Protein AF-A0A932YH85-F1 (afdb_monomer)

Nearest PDB structures (foldseek):
  1soi-assembly1_A-2  TM=7.198E-01  e=4.846E-08  Deinococcus radiodurans
  1sjy-assembly1_A-2  TM=7.221E-01  e=1.228E-07  Deinococcus radiodurans
  1sz3-assembly1_B  TM=7.212E-01  e=7.879E-07  Deinococcus radiodurans
  5deq-assembly1_A  TM=6.734E-01  e=3.080E-06  Bacteroides thetaiotaomicron VPI-5482
  4zb3-assembly1_A-2  TM=7.022E-01  e=7.728E-05  Arabidopsis thaliana

pLDDT: mean 91.21, std 10.88, range [35.0, 98.62]

Mean predicted aligned error: 4.81 Å

Foldseek 3Di:
DDDPVVVVVVVVVVVCCVVVQNDDDPVRVLVVCAVDAFEKEQEFEWDDDPPFTWTKWFADCDPPQGRFIERQMDTDRPPDDPQRRQQVSCCVRPVFGKGWDAFPDKDWADPPLDPSHTYIYTYTYIDTPDDDDDDPGIDTHQLCGDDPRHRPVRNVVSCVPINDVPDDD

Radius of gyration: 18.05 Å; Cα contacts (8 Å, |Δi|>4): 276; chains: 1; bounding box: 41×34×54 Å

Sequence (169 aa):
MMTKKEAQTLARLLKKIPEQNFFIPDEAFEPLHGAVSMWAPELVILRKRTHGAEILLTPYQGKFARGYWHIPGGYNIWNETIQETCSRVAKRELDFDVKYLEVLDADKWREGEHPYGRPLSVYVLCEPRKTVRETADMKFWDASRLPRKMITIHRRFIARHFHNRRRRK

Solvent-accessible surface area (backbone atoms only — not comparable to full-atom values): 9756 Å² total; per-residue (Å²): 133,81,51,74,69,55,50,53,50,51,57,58,54,58,62,46,26,67,78,52,78,54,56,67,57,77,89,49,40,50,62,48,33,49,76,42,66,51,48,20,52,25,44,44,33,72,47,86,54,98,88,51,51,22,38,43,30,26,57,35,81,53,87,90,52,58,71,22,31,33,54,45,59,46,72,60,58,89,91,51,54,72,49,56,39,47,26,54,39,28,40,73,75,67,73,41,52,43,43,70,74,49,77,76,51,72,50,67,49,50,91,88,73,42,98,50,36,40,40,32,43,32,33,26,37,36,46,66,78,59,89,85,77,73,53,100,65,33,38,72,33,43,46,85,61,63,69,91,56,46,46,64,69,55,52,52,52,40,51,75,72,47,53,63,78,89,72,80,131

Secondar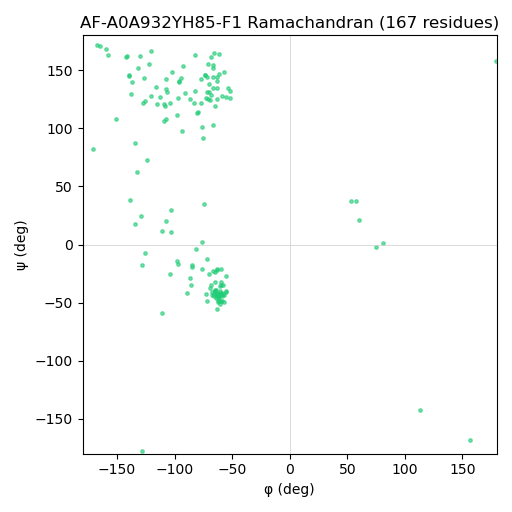y structure (DSSP, 8-state):
---HHHHHHHHHHHTHHHHTTT---HHHHHHHHHHS--EEEEEE-EEEETTEEEEEEEE--SGGGTT-EE--B-PPPTT--HHHHHHHHHHHHHSS-EEEEEEEEEEEPPTTSSTTS--EEEEEEEEESS----BTTBEEEETTS--SSB-HHHHHHHHHHHTTTT---

Structure (mmCIF, N/CA/C/O backbone):
data_AF-A0A932YH85-F1
#
_entry.id   AF-A0A932YH85-F1
#
loop_
_atom_site.group_PDB
_atom_site.id
_atom_site.type_symbol
_atom_site.label_atom_id
_atom_site.label_alt_id
_atom_site.label_comp_id
_atom_site.label_asym_id
_atom_site.label_entity_id
_atom_site.label_seq_id
_atom_site.pdbx_PDB_ins_code
_atom_site.Cartn_x
_atom_site.Cartn_y
_atom_site.Cartn_z
_atom_site.occupancy
_atom_site.B_iso_or_equiv
_atom_site.auth_seq_id
_atom_site.auth_comp_id
_atom_site.auth_asym_id
_atom_site.auth_atom_id
_atom_site.pdbx_PDB_model_num
ATOM 1 N N . MET A 1 1 ? 10.343 -7.661 -30.337 1.00 85.50 1 MET A N 1
ATOM 2 C CA . MET A 1 1 ? 11.541 -7.452 -29.489 1.00 85.50 1 MET A CA 1
ATOM 3 C C . MET A 1 1 ? 12.085 -6.059 -29.755 1.00 85.50 1 MET A C 1
ATOM 5 O O . MET A 1 1 ? 11.976 -5.618 -30.890 1.00 85.50 1 MET A O 1
ATOM 9 N N . MET A 1 2 ? 12.638 -5.385 -28.740 1.00 94.06 2 MET A N 1
ATOM 10 C CA . MET A 1 2 ? 13.275 -4.071 -28.914 1.00 94.06 2 MET A CA 1
ATOM 11 C C . MET A 1 2 ? 14.539 -4.187 -29.774 1.00 94.06 2 MET A C 1
ATOM 13 O O . MET A 1 2 ? 15.290 -5.158 -29.666 1.00 94.06 2 MET A O 1
ATOM 17 N N . THR A 1 3 ? 14.803 -3.179 -30.595 1.00 98.25 3 THR A N 1
ATOM 18 C CA . THR A 1 3 ? 16.073 -3.002 -31.303 1.00 98.25 3 THR A CA 1
ATOM 19 C C . THR A 1 3 ? 17.205 -2.665 -30.326 1.00 98.25 3 THR A C 1
ATOM 21 O O . THR A 1 3 ? 16.983 -2.169 -29.218 1.00 98.25 3 THR A O 1
ATOM 24 N N . LYS A 1 4 ? 18.462 -2.851 -30.757 1.00 97.62 4 LYS A N 1
ATOM 25 C CA . LYS A 1 4 ? 19.646 -2.471 -29.964 1.00 97.62 4 LYS A CA 1
ATOM 26 C C . LYS A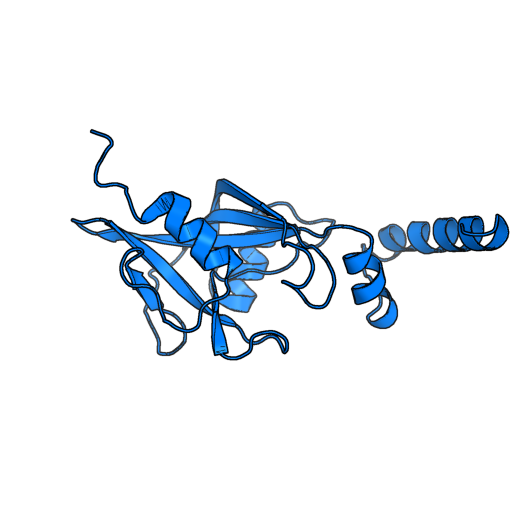 1 4 ? 19.625 -0.990 -29.555 1.00 97.62 4 LYS A C 1
ATOM 28 O O . LYS A 1 4 ? 19.959 -0.669 -28.418 1.00 97.62 4 LYS A O 1
ATOM 33 N N . LYS A 1 5 ? 19.197 -0.097 -30.457 1.00 98.19 5 LYS A N 1
ATOM 34 C CA . LYS A 1 5 ? 19.115 1.352 -30.206 1.00 98.19 5 LYS A CA 1
ATOM 35 C C . LYS A 1 5 ? 18.037 1.698 -29.175 1.00 98.19 5 LYS A C 1
ATOM 37 O O . LYS A 1 5 ? 18.275 2.538 -28.304 1.00 98.19 5 LYS A O 1
ATOM 42 N N . GLU A 1 6 ? 16.878 1.046 -29.238 1.00 97.81 6 GLU A N 1
ATOM 43 C CA . GLU A 1 6 ? 15.813 1.218 -28.242 1.00 97.81 6 GLU A CA 1
ATOM 44 C C . GLU A 1 6 ? 16.257 0.701 -26.871 1.00 97.81 6 GLU A C 1
ATOM 46 O O . GLU A 1 6 ? 16.099 1.407 -25.878 1.00 97.81 6 GLU A O 1
ATOM 51 N N . ALA A 1 7 ? 16.893 -0.474 -26.810 1.00 96.88 7 ALA A N 1
ATOM 52 C CA . ALA A 1 7 ? 17.412 -1.032 -25.561 1.00 96.88 7 ALA A CA 1
ATOM 53 C C . ALA A 1 7 ? 18.481 -0.125 -24.920 1.00 96.88 7 ALA A C 1
ATOM 55 O O . ALA A 1 7 ? 18.442 0.134 -23.718 1.00 96.88 7 ALA A O 1
ATOM 56 N N . GLN A 1 8 ? 19.402 0.423 -25.721 1.00 98.00 8 GLN A N 1
ATOM 57 C CA . GLN A 1 8 ? 20.400 1.393 -25.254 1.00 98.00 8 GLN A CA 1
ATOM 58 C C . GLN A 1 8 ? 19.756 2.694 -24.762 1.00 98.00 8 GLN A C 1
ATOM 60 O O . GLN A 1 8 ? 20.179 3.250 -23.748 1.00 98.00 8 GLN A O 1
ATOM 65 N N . THR A 1 9 ? 18.717 3.166 -25.454 1.00 97.50 9 THR A N 1
ATOM 66 C CA . THR A 1 9 ? 17.945 4.341 -25.030 1.00 97.50 9 THR A CA 1
ATOM 67 C C . THR A 1 9 ? 17.261 4.096 -23.692 1.00 97.50 9 THR A C 1
ATOM 69 O O . THR A 1 9 ? 17.429 4.907 -22.783 1.00 97.50 9 THR A O 1
ATOM 72 N N . LEU A 1 10 ? 16.560 2.970 -23.541 1.00 95.31 10 LEU A N 1
ATOM 73 C CA . LEU A 1 10 ? 15.896 2.596 -22.296 1.00 95.31 10 LEU A CA 1
ATOM 74 C C . LEU A 1 10 ? 16.903 2.494 -21.145 1.00 95.31 10 LEU A C 1
ATOM 76 O O . LEU A 1 10 ? 16.707 3.121 -20.109 1.00 95.31 10 LEU A O 1
ATOM 80 N N . ALA A 1 11 ? 18.023 1.794 -21.346 1.00 95.88 11 ALA A N 1
ATOM 81 C CA . ALA A 1 11 ? 19.069 1.667 -20.334 1.00 95.88 11 ALA A CA 1
ATOM 82 C C . ALA A 1 11 ? 19.637 3.032 -19.905 1.00 95.88 11 ALA A C 1
ATOM 84 O O . ALA A 1 11 ? 19.851 3.270 -18.718 1.00 95.88 11 ALA A O 1
ATOM 85 N N . ARG A 1 12 ? 19.861 3.949 -20.854 1.00 96.88 12 ARG A N 1
ATOM 86 C CA . ARG A 1 12 ? 20.328 5.312 -20.562 1.00 96.88 12 ARG A CA 1
ATOM 87 C C . ARG A 1 12 ? 19.297 6.119 -19.770 1.00 96.88 12 ARG A C 1
ATOM 89 O O . ARG A 1 12 ? 19.691 6.874 -18.890 1.00 96.88 12 ARG A O 1
ATOM 96 N N . LEU A 1 13 ? 18.007 5.994 -20.085 1.00 95.12 13 LEU A N 1
ATOM 97 C CA . LEU A 1 13 ? 16.939 6.723 -19.392 1.00 95.12 13 LEU A CA 1
ATOM 98 C C . LEU A 1 13 ? 16.696 6.178 -17.980 1.00 95.12 13 LEU A C 1
ATOM 100 O O . LEU A 1 13 ? 16.601 6.966 -17.048 1.00 95.12 13 LEU A O 1
ATOM 104 N N . LEU A 1 14 ? 16.689 4.854 -17.798 1.00 92.75 14 LEU A N 1
ATOM 105 C CA . LEU A 1 14 ? 16.534 4.230 -16.479 1.00 92.75 14 LEU A CA 1
ATOM 106 C C . LEU A 1 14 ? 17.651 4.637 -15.505 1.00 92.75 14 LEU A C 1
ATOM 108 O O . LEU A 1 14 ? 17.387 4.833 -14.323 1.00 92.75 14 LEU A O 1
ATOM 112 N N . LYS A 1 15 ? 18.882 4.837 -15.996 1.00 94.25 15 LYS A N 1
ATOM 113 C CA . LYS A 1 15 ? 20.008 5.326 -15.178 1.00 94.25 15 LYS A CA 1
ATOM 114 C C . LYS A 1 15 ? 19.805 6.735 -14.614 1.00 94.25 15 LYS A C 1
ATOM 116 O O . LYS A 1 15 ? 20.419 7.052 -13.605 1.00 94.25 15 LYS A O 1
ATOM 121 N N . LYS A 1 16 ? 18.928 7.548 -15.211 1.00 94.12 16 LYS A N 1
ATOM 122 C CA . LYS A 1 16 ? 18.604 8.885 -14.695 1.00 94.12 16 LYS A CA 1
ATOM 123 C C . LYS A 1 16 ? 17.677 8.854 -13.482 1.00 94.12 16 LYS A C 1
ATOM 125 O O . LYS A 1 16 ? 17.647 9.823 -12.735 1.00 94.12 16 LYS A O 1
ATOM 130 N N . ILE A 1 17 ? 16.927 7.768 -13.271 1.00 91.00 17 ILE A N 1
ATOM 131 C CA . ILE A 1 17 ? 15.953 7.679 -12.172 1.00 91.00 17 ILE A CA 1
ATOM 132 C C . ILE A 1 17 ? 16.654 7.842 -10.807 1.00 91.00 17 ILE A C 1
ATOM 134 O O . ILE A 1 17 ? 16.253 8.730 -10.055 1.00 91.00 17 ILE A O 1
ATOM 138 N N . PRO A 1 18 ? 17.733 7.098 -10.478 1.00 90.31 18 PRO A N 1
ATOM 139 C CA . PRO A 1 18 ? 18.468 7.317 -9.228 1.00 90.31 18 PRO A CA 1
ATOM 140 C C . PRO A 1 18 ? 19.068 8.726 -9.099 1.00 90.31 18 PRO A C 1
ATOM 142 O O . PRO A 1 18 ? 19.061 9.291 -8.009 1.00 90.31 18 PRO A O 1
ATOM 145 N N . GLU A 1 19 ? 19.541 9.319 -10.202 1.00 91.44 19 GLU A N 1
ATOM 146 C CA . GLU A 1 19 ? 20.097 10.685 -10.232 1.00 91.44 19 GLU A CA 1
ATOM 147 C C . GLU A 1 19 ? 19.037 11.753 -9.906 1.00 91.44 19 GLU A C 1
ATOM 149 O O . GLU A 1 19 ? 19.365 12.839 -9.435 1.00 91.44 19 GLU A O 1
ATOM 154 N N . GLN A 1 20 ? 17.759 11.436 -10.128 1.00 89.12 20 GLN A N 1
ATOM 155 C CA . GLN A 1 20 ? 16.608 12.304 -9.874 1.00 89.12 20 GLN A CA 1
ATOM 156 C C . GLN A 1 20 ? 15.853 11.908 -8.600 1.00 89.12 20 GLN A C 1
ATOM 158 O O . GLN A 1 20 ? 14.639 12.084 -8.511 1.00 89.12 20 GLN A O 1
ATOM 163 N N . ASN A 1 21 ? 16.558 11.348 -7.611 1.00 86.69 21 ASN A N 1
ATOM 164 C CA . ASN A 1 21 ? 15.977 10.898 -6.342 1.00 86.69 21 ASN A CA 1
ATOM 165 C C . ASN A 1 21 ? 14.785 9.942 -6.539 1.00 86.69 21 ASN A C 1
ATOM 167 O O . ASN A 1 21 ? 13.783 9.996 -5.829 1.00 86.69 21 ASN A O 1
ATOM 171 N N . PHE A 1 22 ? 14.896 9.085 -7.554 1.00 87.88 22 PHE A N 1
ATOM 172 C CA . PHE A 1 22 ? 13.885 8.118 -7.961 1.00 87.88 22 PHE A CA 1
ATOM 173 C C . PHE A 1 22 ? 12.528 8.700 -8.376 1.00 87.88 22 PHE A C 1
ATOM 175 O O . PHE A 1 22 ? 11.522 7.985 -8.391 1.00 87.88 22 PHE A O 1
ATOM 182 N N . PHE A 1 23 ? 12.496 9.979 -8.750 1.00 87.50 23 PHE A N 1
ATOM 183 C CA . PHE A 1 23 ? 11.340 10.579 -9.395 1.00 87.50 23 PHE A CA 1
ATOM 184 C C . PHE A 1 23 ? 11.076 9.910 -10.752 1.00 87.50 23 PHE A C 1
ATOM 186 O O . PHE A 1 23 ? 11.990 9.693 -11.550 1.00 87.50 23 PHE A O 1
ATOM 193 N N . ILE A 1 24 ? 9.809 9.589 -11.011 1.00 88.12 24 ILE A N 1
ATOM 194 C CA . ILE A 1 24 ? 9.337 9.061 -12.290 1.00 88.12 24 ILE A CA 1
ATOM 195 C C . ILE A 1 24 ? 8.383 10.112 -12.868 1.00 88.12 24 ILE A C 1
ATOM 197 O O . ILE A 1 24 ? 7.392 10.416 -12.205 1.00 88.12 24 ILE A O 1
ATOM 201 N N . PRO A 1 25 ? 8.655 10.662 -14.066 1.00 90.00 25 PRO A N 1
ATOM 202 C CA . PRO A 1 25 ? 7.742 11.590 -14.730 1.00 90.00 25 PRO A CA 1
ATOM 203 C C . PRO A 1 25 ? 6.355 10.979 -14.952 1.00 90.00 25 PRO A C 1
ATOM 205 O O . PRO A 1 25 ? 6.250 9.776 -15.206 1.00 90.00 25 PRO A O 1
ATOM 208 N N . ASP A 1 26 ? 5.313 11.808 -14.923 1.00 88.50 26 ASP A N 1
ATOM 209 C CA . ASP A 1 26 ? 3.917 11.365 -15.026 1.00 88.50 26 ASP A CA 1
ATOM 210 C C . ASP A 1 26 ? 3.663 10.528 -16.292 1.00 88.50 26 ASP A C 1
ATOM 212 O O . ASP A 1 26 ? 3.033 9.472 -16.222 1.00 88.50 26 ASP A O 1
ATOM 216 N N . GLU A 1 27 ? 4.235 10.919 -17.437 1.00 90.94 27 GLU A N 1
ATOM 217 C CA . GLU A 1 27 ? 4.098 10.197 -18.710 1.00 90.94 27 GLU A CA 1
ATOM 218 C C . GLU A 1 27 ? 4.779 8.819 -18.701 1.00 90.94 27 GLU A C 1
ATOM 220 O O . GLU A 1 27 ? 4.435 7.940 -19.492 1.00 90.94 27 GLU A O 1
ATOM 225 N N . ALA A 1 28 ? 5.759 8.624 -17.817 1.00 90.56 28 ALA A N 1
ATOM 226 C CA . ALA A 1 28 ? 6.498 7.375 -17.671 1.00 90.56 28 ALA A CA 1
ATOM 227 C C . ALA A 1 28 ? 5.968 6.496 -16.529 1.00 90.56 28 ALA A C 1
ATOM 229 O O . ALA A 1 28 ? 6.308 5.312 -16.487 1.00 90.56 28 ALA A O 1
ATOM 230 N N . PHE A 1 29 ? 5.139 7.035 -15.628 1.00 86.31 29 PHE A N 1
ATOM 231 C CA . PHE A 1 29 ? 4.678 6.322 -14.437 1.00 86.31 29 PHE A CA 1
ATOM 232 C C . PHE A 1 29 ? 3.853 5.084 -14.787 1.00 86.31 29 PHE A C 1
ATOM 234 O O . PHE A 1 29 ? 4.212 3.982 -14.376 1.00 86.31 29 PHE A O 1
ATOM 241 N N . GLU A 1 30 ? 2.787 5.230 -15.579 1.00 87.25 30 GLU A N 1
ATOM 242 C CA . GLU A 1 30 ? 1.925 4.095 -15.935 1.00 87.25 30 GLU A CA 1
ATOM 243 C C . GLU A 1 30 ? 2.667 3.021 -16.756 1.00 87.25 30 GLU A C 1
ATOM 245 O O . GLU A 1 30 ? 2.576 1.847 -16.387 1.00 87.25 30 GLU A O 1
ATOM 250 N N . PRO A 1 31 ? 3.460 3.355 -17.802 1.00 90.44 31 PRO A N 1
ATOM 251 C CA . PRO A 1 31 ? 4.246 2.354 -18.525 1.00 90.44 31 PRO A CA 1
ATOM 252 C C . PRO A 1 31 ? 5.269 1.631 -17.644 1.00 90.44 31 PRO A C 1
ATOM 254 O O . PRO A 1 31 ? 5.420 0.411 -17.747 1.00 90.44 31 PRO A O 1
ATOM 257 N N . LEU A 1 32 ? 5.967 2.359 -16.764 1.00 89.69 32 LEU A N 1
ATOM 258 C CA . LEU A 1 32 ? 6.951 1.759 -15.865 1.00 89.69 32 LEU A CA 1
ATOM 259 C C . LEU A 1 32 ? 6.274 0.846 -14.841 1.00 89.69 32 LEU A C 1
ATOM 261 O O . LEU A 1 32 ? 6.738 -0.271 -14.631 1.00 89.69 32 LEU A O 1
ATOM 265 N N . HIS A 1 33 ? 5.160 1.284 -14.258 1.00 85.44 33 HIS A N 1
ATOM 266 C CA . HIS A 1 33 ? 4.354 0.499 -13.327 1.00 85.44 33 HIS A CA 1
ATOM 267 C C . HIS A 1 33 ? 3.725 -0.742 -13.997 1.00 85.44 33 HIS A C 1
ATOM 269 O O . HIS A 1 33 ? 3.571 -1.797 -13.376 1.00 85.44 33 HIS A O 1
ATOM 275 N N . GLY A 1 34 ? 3.396 -0.646 -15.288 1.00 86.88 34 GLY A N 1
ATOM 276 C CA . GLY A 1 34 ? 2.942 -1.773 -16.101 1.00 86.88 34 GLY A CA 1
ATOM 277 C C . GLY A 1 34 ? 4.038 -2.811 -16.359 1.00 86.88 34 GLY A C 1
ATOM 278 O O . GLY A 1 34 ? 3.755 -4.009 -16.392 1.00 86.88 34 GLY A O 1
ATOM 279 N N . ALA A 1 35 ? 5.289 -2.367 -16.504 1.00 88.44 35 ALA A N 1
ATOM 280 C CA . ALA A 1 35 ? 6.442 -3.231 -16.760 1.00 88.44 35 ALA A CA 1
ATOM 281 C C . ALA A 1 35 ? 7.067 -3.815 -15.479 1.00 88.44 35 ALA A C 1
ATOM 283 O O . ALA A 1 35 ? 7.544 -4.951 -15.479 1.00 88.44 35 ALA A O 1
ATOM 284 N N . VAL A 1 36 ? 7.073 -3.047 -14.389 1.00 87.50 36 VAL A N 1
ATOM 285 C CA . VAL A 1 36 ? 7.696 -3.394 -13.109 1.00 87.50 36 VAL A CA 1
ATOM 286 C C . VAL A 1 36 ? 6.658 -3.273 -12.003 1.00 87.50 36 VAL A C 1
ATOM 288 O O . VAL A 1 36 ? 6.079 -2.214 -11.784 1.00 87.50 36 VAL A O 1
ATOM 291 N N . SER A 1 37 ? 6.453 -4.359 -11.258 1.00 85.81 37 SER A N 1
ATOM 292 C CA . SER A 1 37 ? 5.548 -4.350 -10.109 1.00 85.81 37 SER A CA 1
ATOM 293 C C . SER A 1 37 ? 6.095 -3.460 -8.997 1.00 85.81 37 SER A C 1
ATOM 295 O O . SER A 1 37 ? 6.977 -3.874 -8.247 1.00 85.81 37 SER A O 1
ATOM 297 N N . MET A 1 38 ? 5.534 -2.260 -8.870 1.00 88.50 38 MET A N 1
ATOM 298 C CA . MET A 1 38 ? 5.721 -1.428 -7.686 1.00 88.50 38 MET A CA 1
ATOM 299 C C . MET A 1 38 ? 4.916 -2.009 -6.524 1.00 88.50 38 MET A C 1
ATOM 301 O O . MET A 1 38 ? 3.843 -2.593 -6.725 1.00 88.50 38 MET A O 1
ATOM 305 N N . TRP A 1 39 ? 5.447 -1.876 -5.310 1.00 92.44 39 TRP A N 1
ATOM 306 C CA . TRP A 1 39 ? 4.778 -2.365 -4.113 1.00 92.44 39 TRP A CA 1
ATOM 307 C C . TRP A 1 39 ? 4.115 -1.217 -3.350 1.00 92.44 39 TRP A C 1
ATOM 309 O O . TRP A 1 39 ? 4.571 -0.074 -3.373 1.00 92.44 39 TRP A O 1
ATOM 319 N N . ALA A 1 40 ? 3.004 -1.520 -2.693 1.00 94.75 40 ALA A N 1
ATOM 320 C CA . ALA A 1 40 ? 2.267 -0.584 -1.859 1.00 94.75 40 ALA A CA 1
ATOM 321 C C . ALA A 1 40 ? 2.053 -1.220 -0.483 1.00 94.75 40 ALA A C 1
ATOM 323 O O . ALA A 1 40 ? 1.459 -2.301 -0.424 1.00 94.75 40 ALA A O 1
ATOM 324 N N . PRO A 1 41 ? 2.515 -0.614 0.629 1.00 97.31 41 PRO A N 1
ATOM 325 C CA . PRO A 1 41 ? 2.034 -1.018 1.937 1.00 97.31 41 PRO A CA 1
ATOM 326 C C . PRO A 1 41 ? 0.537 -0.736 2.053 1.00 97.31 41 PRO A C 1
ATOM 328 O O . PRO A 1 41 ? 0.093 0.400 1.884 1.00 97.31 41 PRO A O 1
ATOM 331 N N . GLU A 1 42 ? -0.215 -1.772 2.395 1.00 98.38 42 GLU A N 1
ATOM 332 C CA . GLU A 1 42 ? -1.609 -1.679 2.813 1.00 98.38 42 GLU A CA 1
ATOM 333 C C . GLU A 1 42 ? -1.630 -1.712 4.350 1.00 98.38 42 GLU A C 1
ATOM 335 O O . GLU A 1 42 ? -1.282 -2.724 4.967 1.00 98.38 42 GLU A O 1
ATOM 340 N N . LEU A 1 43 ? -1.992 -0.592 4.977 1.00 98.62 43 LEU A N 1
ATOM 341 C CA . LEU A 1 43 ? -1.910 -0.348 6.417 1.00 98.62 43 LEU A CA 1
ATOM 342 C C . LEU A 1 43 ? -3.025 -1.079 7.173 1.00 98.62 43 LEU A C 1
ATOM 344 O O . LEU A 1 43 ? -4.120 -0.557 7.398 1.00 98.62 43 LEU A O 1
ATOM 348 N N . VAL A 1 44 ? -2.742 -2.302 7.609 1.00 98.31 44 VAL A N 1
ATOM 349 C CA . VAL A 1 44 ? -3.655 -3.102 8.421 1.00 98.31 44 VAL A CA 1
ATOM 350 C C . VAL A 1 44 ? -3.632 -2.582 9.854 1.00 98.31 44 VAL A C 1
ATOM 352 O O . VAL A 1 44 ? -2.736 -2.888 10.637 1.00 98.31 44 VAL A O 1
ATOM 355 N N . ILE A 1 45 ? -4.650 -1.803 10.212 1.00 97.75 45 ILE A N 1
ATOM 356 C CA . ILE A 1 45 ? -4.861 -1.303 11.574 1.00 97.75 45 ILE A CA 1
ATOM 357 C C . ILE A 1 45 ? -6.061 -2.031 12.166 1.00 97.75 45 ILE A C 1
ATOM 359 O O . ILE A 1 45 ? -7.173 -1.950 11.638 1.00 97.75 45 ILE A O 1
ATOM 363 N N . LEU A 1 46 ? -5.832 -2.750 13.264 1.00 95.31 46 LEU A N 1
ATOM 364 C CA . LEU A 1 46 ? -6.845 -3.587 13.897 1.00 95.31 46 LEU A CA 1
ATOM 365 C C . LEU A 1 46 ? -7.339 -2.978 15.209 1.00 95.31 46 LEU A C 1
ATOM 367 O O . LEU A 1 46 ? -6.555 -2.475 16.012 1.00 95.31 46 LEU A O 1
ATOM 371 N N . ARG A 1 47 ? -8.639 -3.116 15.471 1.00 90.69 47 ARG A N 1
ATOM 372 C CA . ARG A 1 47 ? -9.234 -2.920 16.796 1.00 90.69 47 ARG A CA 1
ATOM 373 C C . ARG A 1 47 ? -9.666 -4.289 17.320 1.00 90.69 47 ARG A C 1
ATOM 375 O O . ARG A 1 47 ? -10.442 -4.999 16.678 1.00 90.69 47 ARG A O 1
ATOM 382 N N . LYS A 1 48 ? -9.117 -4.700 18.470 1.00 75.00 48 LYS A N 1
ATOM 383 C CA . LYS A 1 48 ? -9.491 -5.971 19.111 1.00 75.00 48 LYS A CA 1
ATOM 384 C C . LYS A 1 48 ? -10.913 -5.865 19.662 1.00 75.00 48 LYS A C 1
ATOM 386 O O . LYS A 1 48 ? -11.214 -4.927 20.397 1.00 75.00 48 LYS A O 1
ATOM 391 N N . ARG A 1 49 ? -11.755 -6.859 19.371 1.00 69.94 49 ARG A N 1
ATOM 392 C CA . ARG A 1 49 ? -13.032 -7.081 20.065 1.00 69.94 49 ARG A CA 1
ATOM 393 C C . ARG A 1 49 ? -13.057 -8.454 20.721 1.00 69.94 49 ARG A C 1
ATOM 395 O O . ARG A 1 49 ? -12.262 -9.331 20.394 1.00 69.94 49 ARG A O 1
ATOM 402 N N . THR A 1 50 ? -14.035 -8.660 21.596 1.00 63.50 50 THR A N 1
ATOM 403 C CA . THR A 1 50 ? -14.343 -9.948 22.234 1.00 63.50 50 THR A CA 1
ATOM 404 C C . THR A 1 50 ? -14.592 -11.091 21.241 1.00 63.50 50 THR A C 1
ATOM 406 O O . THR A 1 50 ? -14.339 -12.243 21.585 1.00 63.50 50 THR A O 1
ATOM 409 N N . HIS A 1 51 ? -15.048 -10.811 20.011 1.00 64.75 51 HIS A N 1
ATOM 410 C CA . HIS A 1 51 ? -15.439 -11.847 19.038 1.00 64.75 51 HIS A CA 1
ATOM 411 C C . HIS A 1 51 ? -14.822 -11.719 17.638 1.00 64.75 51 HIS A C 1
ATOM 413 O O . HIS A 1 51 ? -15.361 -12.269 16.681 1.00 64.75 51 HIS A O 1
ATOM 419 N N . GLY A 1 52 ? -13.673 -11.060 17.499 1.00 73.88 52 GLY A N 1
ATOM 420 C CA . GLY A 1 52 ? -12.994 -10.968 16.209 1.00 73.88 52 GLY A CA 1
ATOM 421 C C . GLY A 1 52 ? -12.070 -9.767 16.106 1.00 73.88 52 GLY A C 1
ATOM 422 O O . GLY A 1 52 ? -11.773 -9.096 17.097 1.00 73.88 52 GLY A O 1
ATOM 423 N N . ALA A 1 53 ? -11.619 -9.511 14.882 1.00 86.12 53 ALA A N 1
ATOM 424 C CA . ALA A 1 53 ? -10.868 -8.316 14.540 1.00 86.12 53 ALA A CA 1
ATOM 425 C C . ALA A 1 53 ? -11.764 -7.375 13.733 1.00 86.12 53 ALA A C 1
ATOM 427 O O . ALA A 1 53 ? -12.392 -7.797 12.759 1.00 86.12 53 ALA A O 1
ATOM 428 N N . GLU A 1 54 ? -11.792 -6.106 14.123 1.00 94.06 54 GLU A N 1
ATOM 429 C CA . GLU A 1 54 ? -12.223 -5.046 13.222 1.00 94.06 54 GLU A CA 1
ATOM 430 C C . GLU A 1 54 ? -11.000 -4.449 12.541 1.00 94.06 54 GLU A C 1
ATOM 432 O O . GLU A 1 54 ? -9.948 -4.300 13.166 1.00 94.06 54 GLU A O 1
ATOM 437 N N . ILE A 1 55 ? -11.148 -4.090 11.272 1.00 96.56 55 ILE A N 1
ATOM 438 C CA . ILE A 1 55 ? -10.094 -3.491 10.459 1.00 96.56 55 ILE A CA 1
ATOM 439 C C . ILE A 1 55 ? -10.488 -2.076 10.054 1.00 96.56 55 ILE A C 1
ATOM 441 O O . ILE A 1 55 ? -11.628 -1.836 9.652 1.00 96.56 55 ILE A O 1
ATOM 445 N N . LEU A 1 56 ? -9.550 -1.139 10.170 1.00 97.94 56 LEU A N 1
ATOM 446 C CA . LEU A 1 56 ? -9.739 0.227 9.701 1.00 97.94 56 LEU A CA 1
ATOM 447 C C . LEU A 1 56 ? -9.772 0.251 8.172 1.00 97.94 56 LEU A C 1
ATOM 449 O O . LEU A 1 56 ? -8.821 -0.182 7.525 1.00 97.94 56 LEU A O 1
ATOM 453 N N . LEU A 1 57 ? -10.847 0.791 7.610 1.00 98.31 57 LEU A N 1
ATOM 454 C CA . LEU A 1 57 ? -10.982 1.059 6.183 1.00 98.31 57 LEU A CA 1
ATOM 455 C C . LEU A 1 57 ? -11.262 2.548 5.964 1.00 98.31 57 LEU A C 1
ATOM 457 O O . LEU A 1 57 ? -11.843 3.212 6.830 1.00 98.31 57 LEU A O 1
ATOM 461 N N . THR A 1 58 ? -10.911 3.045 4.782 1.00 97.88 58 THR A N 1
ATOM 462 C CA . THR A 1 58 ? -11.289 4.376 4.281 1.00 97.88 58 THR A CA 1
ATOM 463 C C . THR A 1 58 ? -11.862 4.264 2.861 1.00 97.88 58 THR A C 1
ATOM 465 O O . THR A 1 58 ? -11.710 3.219 2.224 1.00 97.88 58 THR A O 1
ATOM 468 N N . PRO A 1 59 ? -12.593 5.268 2.348 1.00 97.19 59 PRO A N 1
ATOM 469 C CA . PRO A 1 59 ? -12.955 5.342 0.940 1.00 97.19 59 PRO A CA 1
ATOM 470 C C . PRO A 1 59 ? -11.744 5.691 0.069 1.00 97.19 59 PRO A C 1
ATOM 472 O O . PRO A 1 59 ? -11.051 6.684 0.304 1.00 97.19 59 PRO A O 1
ATOM 475 N N . TYR A 1 60 ? -11.544 4.927 -0.999 1.00 95.75 60 TYR A N 1
ATOM 476 C CA . TYR A 1 60 ? -10.518 5.167 -2.002 1.00 95.75 60 TYR A CA 1
ATOM 477 C C . TYR A 1 60 ? -10.835 6.431 -2.807 1.00 95.75 60 TYR A C 1
ATOM 479 O O . TYR A 1 60 ? -11.935 6.579 -3.348 1.00 95.75 60 TYR A O 1
ATOM 487 N N . GLN A 1 61 ? -9.861 7.337 -2.910 1.00 92.56 61 GLN A N 1
ATOM 488 C CA . GLN A 1 61 ? -10.023 8.639 -3.578 1.00 92.56 61 GLN A CA 1
ATOM 489 C C . GLN A 1 61 ? -9.528 8.648 -5.036 1.00 92.56 61 GLN A C 1
ATOM 491 O O . GLN A 1 61 ? -9.895 9.527 -5.829 1.00 92.56 61 GLN A O 1
ATOM 496 N N . GLY A 1 62 ? -8.718 7.654 -5.416 1.00 88.62 62 GLY A N 1
ATOM 497 C CA . GLY A 1 62 ? -8.167 7.530 -6.764 1.00 88.62 62 GLY A CA 1
ATOM 498 C C . GLY A 1 62 ? -9.238 7.245 -7.822 1.00 88.62 62 GLY A C 1
ATOM 499 O O . GLY A 1 62 ? -10.302 6.694 -7.535 1.00 88.62 62 GLY A O 1
ATOM 500 N N . LYS A 1 63 ? -8.952 7.620 -9.075 1.00 88.38 63 LYS A N 1
ATOM 501 C CA . LYS A 1 63 ? -9.921 7.570 -10.187 1.00 88.38 63 LYS A CA 1
ATOM 502 C C . LYS A 1 63 ? -10.454 6.158 -10.472 1.00 88.38 63 LYS A C 1
ATOM 504 O O . LYS A 1 63 ? -11.612 6.025 -10.842 1.00 88.38 63 LYS A O 1
ATOM 509 N N . PHE A 1 64 ? -9.638 5.125 -10.261 1.00 87.56 64 PHE A N 1
ATOM 510 C CA . PHE A 1 64 ? -9.967 3.735 -10.592 1.00 87.56 64 PHE A CA 1
ATOM 511 C C . PHE A 1 64 ? -11.187 3.172 -9.846 1.00 87.56 64 PHE A C 1
ATOM 513 O O . PHE A 1 64 ? -12.026 2.506 -10.442 1.00 87.56 64 PHE A O 1
ATOM 520 N N . ALA A 1 65 ? -11.281 3.425 -8.542 1.00 91.44 65 ALA A N 1
ATOM 521 C CA . ALA A 1 65 ? -12.289 2.810 -7.680 1.00 91.44 65 ALA A CA 1
ATOM 522 C C . ALA A 1 65 ? -12.861 3.827 -6.688 1.00 91.44 65 ALA A C 1
ATOM 524 O O . ALA A 1 65 ? -13.071 3.516 -5.515 1.00 91.44 65 ALA A O 1
ATOM 525 N N . ARG A 1 66 ? -13.064 5.072 -7.138 1.00 93.38 66 ARG A N 1
ATOM 526 C CA . ARG A 1 66 ? -13.504 6.168 -6.268 1.00 93.38 66 ARG A CA 1
ATOM 527 C C . ARG A 1 66 ? -14.760 5.777 -5.482 1.00 93.38 66 ARG A C 1
ATOM 529 O O . ARG A 1 66 ? -15.759 5.350 -6.061 1.00 93.38 66 ARG A O 1
ATOM 536 N N . GLY A 1 67 ? -14.702 5.920 -4.159 1.00 92.94 67 GLY A N 1
ATOM 537 C CA . GLY A 1 67 ? -15.802 5.590 -3.246 1.00 92.94 67 GLY A CA 1
ATOM 538 C C . GLY A 1 67 ? -15.937 4.105 -2.881 1.00 92.94 67 GLY A C 1
ATOM 539 O O . GLY A 1 67 ? -16.848 3.748 -2.133 1.00 92.94 67 GLY A O 1
ATOM 540 N N . TYR A 1 68 ? -15.058 3.225 -3.372 1.00 97.50 68 TYR A N 1
ATOM 541 C CA . TYR A 1 68 ? -14.909 1.879 -2.815 1.00 97.50 68 TYR A CA 1
ATOM 542 C C . TYR A 1 68 ? -14.111 1.960 -1.521 1.00 97.50 68 TYR A C 1
ATOM 544 O O . TYR A 1 68 ? -13.150 2.712 -1.436 1.00 97.50 68 TYR A O 1
ATOM 552 N N . TRP A 1 69 ? -14.468 1.156 -0.527 1.00 98.19 69 TRP A N 1
ATOM 553 C CA . TRP A 1 69 ? -13.657 1.035 0.678 1.00 98.19 69 TRP A CA 1
ATOM 554 C C . TRP A 1 69 ? -12.365 0.264 0.389 1.00 98.19 69 TRP A C 1
ATOM 556 O O . TRP A 1 69 ? -12.357 -0.702 -0.384 1.00 98.19 69 TRP A O 1
ATOM 566 N N . HIS A 1 70 ? -11.275 0.649 1.039 1.00 98.19 70 HIS A N 1
ATOM 567 C CA . HIS A 1 70 ? -9.985 -0.024 0.950 1.00 98.19 70 HIS A CA 1
ATOM 568 C C . HIS A 1 70 ? -9.290 -0.056 2.312 1.00 98.19 70 HIS A C 1
ATOM 570 O O . HIS A 1 70 ? -9.664 0.662 3.237 1.00 98.19 70 HIS A O 1
ATOM 576 N N . ILE A 1 71 ? -8.304 -0.945 2.440 1.00 98.38 71 ILE A N 1
ATOM 577 C CA . ILE A 1 71 ? -7.287 -0.818 3.479 1.00 98.38 71 ILE A CA 1
ATOM 578 C C . ILE A 1 71 ? -6.426 0.376 3.043 1.00 98.38 71 ILE A C 1
ATOM 580 O O . ILE A 1 71 ? -5.985 0.353 1.896 1.00 98.38 71 ILE A O 1
ATOM 584 N N . PRO A 1 72 ? -6.237 1.410 3.881 1.00 98.06 72 PRO A N 1
ATOM 585 C CA . PRO A 1 72 ? -5.451 2.590 3.528 1.00 98.06 72 PRO A CA 1
ATOM 586 C C . PRO A 1 72 ? -4.064 2.190 3.038 1.00 98.06 72 PRO A C 1
ATOM 588 O O . PRO A 1 72 ? -3.415 1.362 3.671 1.00 98.06 72 PRO A O 1
AT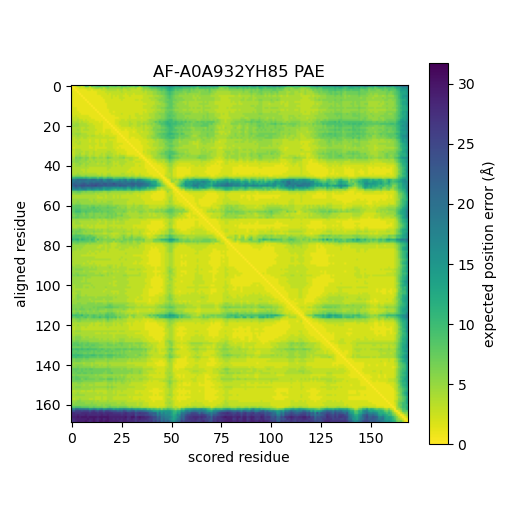OM 591 N N . GLY A 1 73 ? -3.593 2.776 1.943 1.00 96.62 73 GLY A N 1
ATOM 592 C CA . GLY A 1 73 ? -2.367 2.309 1.308 1.00 96.62 73 GLY A CA 1
ATOM 593 C C . GLY A 1 73 ? -1.828 3.275 0.266 1.00 96.62 73 GLY A C 1
ATOM 594 O O . GLY A 1 73 ? -2.449 4.279 -0.088 1.00 96.62 73 GLY A O 1
ATOM 595 N N . GLY A 1 74 ? -0.630 3.003 -0.232 1.00 93.31 74 GLY A N 1
ATOM 596 C CA . GLY A 1 74 ? -0.033 3.797 -1.301 1.00 93.31 74 GLY A CA 1
ATOM 597 C C . GLY A 1 74 ? 1.340 3.294 -1.684 1.00 93.31 74 GLY A C 1
ATOM 598 O O . GLY A 1 74 ? 1.984 2.642 -0.881 1.00 93.31 74 GLY A O 1
ATOM 599 N N . TYR A 1 75 ? 1.796 3.613 -2.892 1.00 91.88 75 TYR A N 1
ATOM 600 C CA . TYR A 1 75 ? 3.091 3.147 -3.381 1.00 91.88 75 TYR A CA 1
ATOM 601 C C . TYR A 1 75 ? 4.261 3.639 -2.527 1.00 91.88 75 TYR A C 1
ATOM 603 O O . TYR A 1 75 ? 4.238 4.750 -1.972 1.00 91.88 75 TYR A O 1
ATOM 611 N N . ASN A 1 76 ? 5.285 2.794 -2.436 1.00 89.50 76 ASN A N 1
ATOM 612 C CA . ASN A 1 76 ? 6.551 3.154 -1.824 1.00 89.50 76 ASN A CA 1
ATOM 613 C C . ASN A 1 76 ? 7.286 4.217 -2.649 1.00 89.50 76 ASN A C 1
ATOM 615 O O . ASN A 1 76 ? 7.153 4.268 -3.873 1.00 89.50 76 ASN A O 1
ATOM 619 N N . ILE A 1 77 ? 8.099 5.032 -1.981 1.00 86.06 77 ILE A N 1
ATOM 620 C CA . ILE A 1 77 ? 9.166 5.779 -2.646 1.00 86.06 77 ILE A CA 1
ATOM 621 C C . ILE A 1 77 ? 10.444 4.951 -2.478 1.00 86.06 77 ILE A C 1
ATOM 623 O O . ILE A 1 77 ? 10.649 4.283 -1.466 1.00 86.06 77 ILE A O 1
ATOM 627 N N . TRP A 1 78 ? 11.271 4.898 -3.516 1.00 79.69 78 TRP A N 1
ATOM 628 C CA . TRP A 1 78 ? 12.362 3.925 -3.639 1.00 79.69 78 TRP A CA 1
ATOM 629 C C . TRP A 1 78 ? 13.459 4.036 -2.571 1.00 79.69 78 TRP A C 1
ATOM 631 O O . TRP A 1 78 ? 14.175 3.065 -2.345 1.00 79.69 78 TRP A O 1
ATOM 641 N N . ASN A 1 79 ? 13.589 5.189 -1.918 1.00 84.50 79 ASN A N 1
ATOM 642 C CA . ASN A 1 79 ? 14.580 5.457 -0.876 1.00 84.50 79 ASN A CA 1
ATOM 643 C C . ASN A 1 79 ? 13.998 5.418 0.551 1.00 84.50 79 ASN A C 1
ATOM 645 O O . ASN A 1 79 ? 14.688 5.815 1.485 1.00 84.50 79 ASN A O 1
ATOM 649 N N . GLU A 1 80 ? 12.760 4.949 0.729 1.00 91.06 80 GLU A N 1
ATOM 650 C CA . GLU A 1 80 ? 12.117 4.841 2.041 1.00 91.06 80 GLU A CA 1
ATOM 651 C C . GLU A 1 80 ? 12.250 3.431 2.629 1.00 91.06 80 GLU A C 1
ATOM 653 O O . GLU A 1 80 ? 12.051 2.416 1.956 1.00 91.06 80 GLU A O 1
ATOM 658 N N . THR A 1 81 ? 12.490 3.355 3.936 1.00 94.19 81 THR A N 1
ATOM 659 C CA . THR A 1 81 ? 12.254 2.140 4.722 1.00 94.19 81 THR A CA 1
ATOM 660 C C . THR A 1 81 ? 10.756 1.811 4.783 1.00 94.19 81 THR A C 1
ATOM 662 O O . THR A 1 81 ? 9.889 2.655 4.528 1.00 94.19 81 THR A O 1
ATOM 665 N N . ILE A 1 82 ? 10.411 0.584 5.194 1.00 94.94 82 ILE A N 1
ATOM 666 C CA . ILE A 1 82 ? 9.004 0.192 5.397 1.00 94.94 82 ILE A CA 1
ATOM 667 C C . ILE A 1 82 ? 8.318 1.127 6.405 1.00 94.94 82 ILE A C 1
ATOM 669 O O . ILE A 1 82 ? 7.201 1.577 6.158 1.00 94.94 82 ILE A O 1
ATOM 673 N N . GLN A 1 83 ? 8.984 1.466 7.515 1.00 97.56 83 GLN A N 1
ATOM 674 C CA . GLN A 1 83 ? 8.434 2.363 8.535 1.00 97.56 83 GLN A CA 1
ATOM 675 C C . GLN A 1 83 ? 8.231 3.791 8.007 1.00 97.56 83 GLN A C 1
ATOM 677 O O . GLN A 1 83 ? 7.191 4.389 8.289 1.00 97.56 83 GLN A O 1
ATOM 682 N N . GLU A 1 84 ? 9.177 4.342 7.246 1.00 97.25 84 GLU A N 1
ATOM 683 C CA . GLU A 1 84 ? 9.022 5.671 6.632 1.00 97.25 84 GLU A CA 1
ATOM 684 C C . GLU A 1 84 ? 7.864 5.682 5.634 1.00 97.25 84 GLU A C 1
ATOM 686 O O . GLU A 1 84 ? 7.001 6.559 5.704 1.00 97.25 84 GLU A O 1
ATOM 691 N N . THR A 1 85 ? 7.768 4.642 4.800 1.00 96.69 85 THR A N 1
ATOM 692 C CA . THR A 1 85 ? 6.660 4.477 3.853 1.00 96.69 85 THR A CA 1
ATOM 693 C C . THR A 1 85 ? 5.318 4.411 4.588 1.00 96.69 85 THR A C 1
ATOM 695 O O . THR A 1 85 ? 4.387 5.141 4.245 1.00 96.69 85 THR A O 1
ATOM 698 N N . CYS A 1 86 ? 5.212 3.587 5.639 1.00 98.19 86 CYS A N 1
ATOM 699 C CA . CYS A 1 86 ? 3.996 3.474 6.449 1.00 98.19 86 CYS A CA 1
ATOM 700 C C . CYS A 1 86 ? 3.623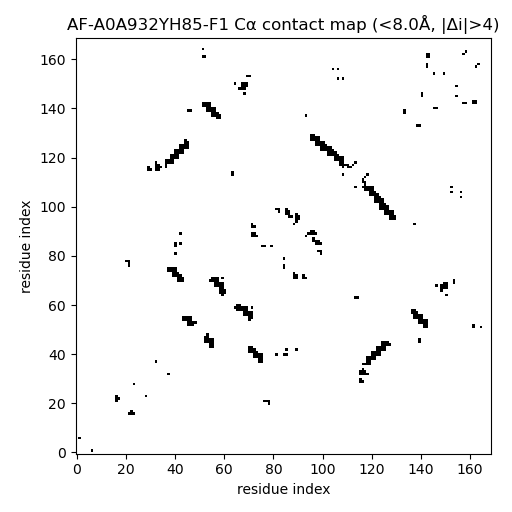 4.810 7.102 1.00 98.19 86 CYS A C 1
ATOM 702 O O . CYS A 1 86 ? 2.458 5.198 7.066 1.00 98.19 86 CYS A O 1
ATOM 704 N N . SER A 1 87 ? 4.603 5.532 7.660 1.00 98.00 87 SER A N 1
ATOM 705 C CA . SER A 1 87 ? 4.397 6.847 8.281 1.00 98.00 87 SER A CA 1
ATOM 706 C C . SER A 1 87 ? 3.869 7.868 7.273 1.00 98.00 87 SER A C 1
ATOM 708 O O . SER A 1 87 ? 2.867 8.536 7.533 1.00 98.00 87 SER A O 1
ATOM 710 N N . ARG A 1 88 ? 4.493 7.967 6.093 1.00 97.56 88 ARG A N 1
ATOM 711 C CA . ARG A 1 88 ? 4.067 8.882 5.025 1.00 97.56 88 ARG A CA 1
ATOM 712 C C . ARG A 1 88 ? 2.667 8.548 4.522 1.00 97.56 88 ARG A C 1
ATOM 714 O O . ARG A 1 88 ? 1.836 9.447 4.393 1.00 97.56 88 ARG A O 1
ATOM 721 N N . VAL A 1 89 ? 2.401 7.273 4.234 1.00 97.38 89 VAL A N 1
ATOM 722 C CA . VAL A 1 89 ? 1.088 6.822 3.755 1.00 97.38 89 VAL A CA 1
ATOM 723 C C . VAL A 1 89 ? 0.018 7.080 4.812 1.00 97.38 89 VAL A C 1
ATOM 725 O O . VAL A 1 89 ? -1.026 7.623 4.469 1.00 97.38 89 VAL A O 1
ATOM 728 N N . ALA A 1 90 ? 0.278 6.788 6.088 1.00 97.81 90 ALA A N 1
ATOM 729 C CA . ALA A 1 90 ? -0.675 7.049 7.163 1.00 97.81 90 ALA A CA 1
ATOM 730 C C . ALA A 1 90 ? -0.960 8.548 7.330 1.00 97.81 90 ALA A C 1
ATOM 732 O O . ALA A 1 90 ? -2.119 8.942 7.413 1.00 97.81 90 ALA A O 1
ATOM 733 N N . LYS A 1 91 ? 0.068 9.406 7.292 1.00 97.38 91 LYS A N 1
ATOM 734 C CA . LYS A 1 91 ? -0.122 10.864 7.364 1.00 97.38 91 LYS A CA 1
ATOM 735 C C . LYS A 1 91 ? -0.975 11.381 6.206 1.00 97.38 91 LYS A C 1
ATOM 737 O O . LYS A 1 91 ? -1.842 12.216 6.428 1.00 97.38 91 LYS A O 1
ATOM 742 N N . ARG A 1 92 ? -0.768 10.855 4.994 1.00 95.81 92 ARG A N 1
ATOM 743 C CA . ARG A 1 92 ? -1.529 11.241 3.796 1.00 95.81 92 ARG A CA 1
ATOM 744 C C . ARG A 1 92 ? -2.969 10.718 3.805 1.00 95.81 92 ARG A C 1
ATOM 746 O O . ARG A 1 92 ? -3.882 11.464 3.481 1.00 95.81 92 ARG A O 1
ATOM 753 N N . GLU A 1 93 ? -3.160 9.433 4.097 1.00 95.44 93 GLU A N 1
ATOM 754 C CA . GLU A 1 93 ? -4.459 8.751 3.969 1.00 95.44 93 GLU A CA 1
ATOM 755 C C . GLU A 1 93 ? -5.342 8.899 5.213 1.00 95.44 93 GLU A C 1
ATOM 757 O O . GLU A 1 93 ? -6.562 8.818 5.103 1.00 95.44 93 GLU A O 1
ATOM 762 N N . LEU A 1 94 ? -4.736 9.042 6.396 1.00 95.94 94 LEU A N 1
ATOM 763 C CA . LEU A 1 94 ? -5.413 8.896 7.689 1.00 95.94 94 LEU A CA 1
ATOM 764 C C . LEU A 1 94 ? -5.246 10.101 8.622 1.00 95.94 94 LEU A C 1
ATOM 766 O O . LEU A 1 94 ? -5.875 10.129 9.681 1.00 95.94 94 LEU A O 1
ATOM 770 N N . ASP A 1 95 ? -4.405 11.077 8.269 1.00 96.25 95 ASP A N 1
ATOM 771 C CA . ASP A 1 95 ? -4.101 12.244 9.109 1.00 96.25 95 ASP A CA 1
ATOM 772 C C . ASP A 1 95 ? -3.538 11.853 10.500 1.00 96.25 95 ASP A C 1
ATOM 774 O O . ASP A 1 95 ? -3.864 12.412 11.556 1.00 96.25 95 ASP A O 1
ATOM 778 N N . PHE A 1 96 ? -2.718 10.798 10.540 1.00 96.94 96 PHE A N 1
ATOM 779 C CA . PHE A 1 96 ? -1.907 10.438 11.705 1.00 96.94 96 PHE A CA 1
ATOM 780 C C . PHE A 1 96 ? -0.726 9.546 11.362 1.00 96.94 96 PHE A C 1
ATOM 782 O O . PHE A 1 96 ? -0.640 8.978 10.282 1.00 96.94 96 PHE A O 1
ATOM 789 N N . ASP A 1 97 ? 0.171 9.399 12.332 1.00 98.31 97 ASP A N 1
ATOM 790 C CA . ASP A 1 97 ? 1.327 8.525 12.225 1.00 98.31 97 ASP A CA 1
ATOM 791 C C . ASP A 1 97 ? 1.064 7.118 12.783 1.00 98.31 97 ASP A C 1
ATOM 793 O O . ASP A 1 97 ? 0.252 6.918 13.695 1.00 98.31 97 ASP A O 1
ATOM 797 N N . VAL A 1 98 ? 1.799 6.140 12.260 1.00 98.56 98 VAL A N 1
ATOM 798 C CA . VAL A 1 98 ? 1.706 4.726 12.636 1.00 98.56 98 VAL A CA 1
ATOM 799 C C . VAL A 1 98 ? 3.088 4.138 12.893 1.00 98.56 98 VAL A C 1
ATOM 801 O O . VAL A 1 98 ? 4.090 4.546 12.308 1.00 98.56 98 VAL A O 1
ATOM 804 N N . LYS A 1 99 ? 3.146 3.129 13.755 1.00 98.50 99 LYS A N 1
ATOM 805 C CA . LYS A 1 99 ? 4.306 2.259 13.924 1.00 98.50 99 LYS A CA 1
ATOM 806 C C . LYS A 1 99 ? 4.096 0.985 13.107 1.00 98.50 99 LYS A C 1
ATOM 808 O O . LYS A 1 99 ? 3.089 0.305 13.283 1.00 98.50 99 LYS A O 1
ATOM 813 N N . TYR A 1 100 ? 5.045 0.659 12.241 1.00 98.25 100 TYR A N 1
ATOM 814 C CA . TYR A 1 100 ? 5.136 -0.642 11.588 1.00 98.25 100 TYR A CA 1
ATOM 815 C C . TYR A 1 100 ? 5.453 -1.728 12.626 1.00 98.25 100 TYR A C 1
ATOM 817 O O . TYR A 1 100 ? 6.331 -1.539 13.473 1.00 98.25 100 TYR A O 1
ATOM 825 N N . LEU A 1 101 ? 4.738 -2.852 12.558 1.00 98.12 101 LEU A N 1
ATOM 826 C CA . LEU A 1 101 ? 4.967 -4.013 13.416 1.00 98.12 101 LEU A CA 1
ATOM 827 C C . LEU A 1 101 ? 5.525 -5.195 12.619 1.00 98.12 101 LEU A C 1
ATOM 829 O O . LEU A 1 101 ? 6.617 -5.668 12.918 1.00 98.12 101 LEU A O 1
ATOM 833 N N . GLU A 1 102 ? 4.795 -5.657 11.604 1.00 98.00 102 GLU A N 1
ATOM 834 C CA . GLU A 1 102 ? 5.174 -6.819 10.793 1.00 98.00 102 GLU A CA 1
ATOM 835 C C . GLU A 1 102 ? 4.490 -6.806 9.418 1.00 98.00 102 GLU A C 1
ATOM 837 O O . GLU A 1 102 ? 3.487 -6.118 9.213 1.00 98.00 102 GLU A O 1
ATOM 842 N N . VAL A 1 103 ? 5.014 -7.593 8.478 1.00 98.25 103 VAL A N 1
ATOM 843 C CA . VAL A 1 103 ? 4.328 -7.931 7.223 1.00 98.25 103 VAL A CA 1
ATOM 844 C C . VAL A 1 103 ? 3.445 -9.152 7.474 1.00 98.25 103 VAL A C 1
ATOM 846 O O . VAL A 1 103 ? 3.933 -10.183 7.926 1.00 98.25 103 VAL A O 1
ATOM 849 N N . LEU A 1 104 ? 2.154 -9.042 7.168 1.00 97.50 104 LEU A N 1
ATOM 850 C CA . LEU A 1 104 ? 1.176 -10.117 7.346 1.00 97.50 104 LEU A CA 1
ATOM 851 C C . LEU A 1 104 ? 1.058 -11.016 6.116 1.00 97.50 104 LEU A C 1
ATOM 853 O O . LEU A 1 104 ? 0.922 -12.227 6.260 1.00 97.50 104 LEU A O 1
ATOM 857 N N . ASP A 1 105 ? 1.051 -10.418 4.925 1.00 97.81 105 ASP A N 1
ATOM 858 C CA . ASP A 1 105 ? 0.962 -11.124 3.645 1.00 97.81 105 ASP A CA 1
ATOM 859 C C . ASP A 1 105 ? 1.352 -10.180 2.496 1.00 97.81 105 ASP A C 1
ATOM 861 O O . ASP A 1 105 ? 1.461 -8.964 2.683 1.00 97.81 105 ASP A O 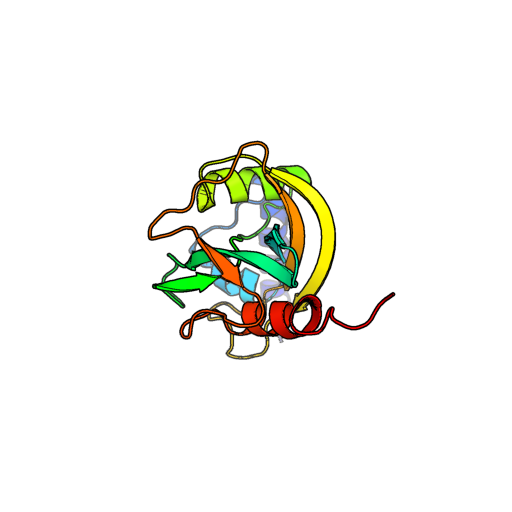1
ATOM 865 N N . ALA A 1 106 ? 1.501 -10.718 1.290 1.00 97.12 106 ALA A N 1
ATOM 866 C CA . ALA A 1 106 ? 1.613 -9.939 0.068 1.00 97.12 106 ALA A CA 1
ATOM 867 C C . ALA A 1 106 ? 0.795 -10.580 -1.061 1.00 97.12 106 ALA A C 1
ATOM 869 O O . ALA A 1 106 ? 0.956 -11.760 -1.364 1.00 97.12 106 ALA A O 1
ATOM 870 N N . ASP A 1 107 ? -0.047 -9.791 -1.730 1.00 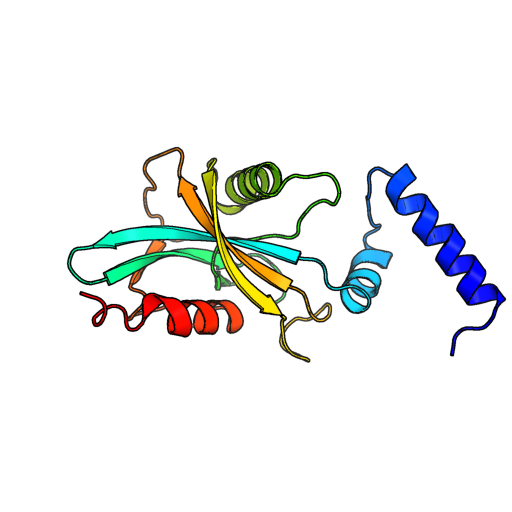95.75 107 ASP A N 1
ATOM 871 C CA . ASP A 1 107 ? -0.821 -10.246 -2.884 1.00 95.75 107 ASP A CA 1
ATOM 872 C C . ASP A 1 107 ? -0.481 -9.412 -4.121 1.00 95.75 107 ASP A C 1
ATOM 874 O O . ASP A 1 107 ? -0.574 -8.181 -4.140 1.00 95.75 107 ASP A O 1
ATOM 878 N N . LYS A 1 108 ? -0.138 -10.108 -5.205 1.00 94.12 108 LYS A N 1
ATOM 879 C CA . LYS A 1 108 ? 0.011 -9.490 -6.520 1.00 94.12 108 LYS A CA 1
ATOM 880 C C . LYS A 1 108 ? -1.356 -9.348 -7.180 1.00 94.12 108 LYS A C 1
ATOM 882 O O . LYS A 1 108 ? -2.120 -10.314 -7.255 1.00 94.12 108 LYS A O 1
ATOM 887 N N . TRP A 1 109 ? -1.642 -8.164 -7.707 1.00 93.25 109 TRP A N 1
ATOM 888 C CA . TRP A 1 109 ? -2.862 -7.926 -8.471 1.00 93.25 109 TRP A CA 1
ATOM 889 C C . TRP A 1 109 ? -2.882 -8.786 -9.743 1.00 93.25 109 TRP A C 1
ATOM 891 O O . TRP A 1 109 ? -1.849 -9.021 -10.392 1.00 93.25 109 TRP A O 1
ATOM 901 N N . ARG A 1 110 ? -4.063 -9.314 -10.080 1.00 91.75 110 ARG A N 1
ATOM 902 C CA . ARG A 1 110 ? -4.247 -10.142 -11.278 1.00 91.75 110 ARG A CA 1
ATOM 903 C C . ARG A 1 110 ? -4.439 -9.262 -12.508 1.00 91.75 110 ARG A C 1
ATOM 905 O O . ARG A 1 110 ? -4.727 -8.072 -12.404 1.00 91.75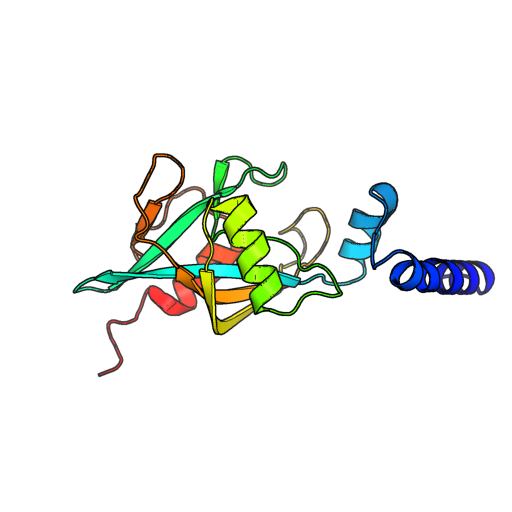 110 ARG A O 1
ATOM 912 N N . GLU A 1 111 ? -4.268 -9.877 -13.672 1.00 87.94 111 GLU A N 1
ATOM 913 C CA . GLU A 1 111 ? -4.542 -9.239 -14.959 1.00 87.94 111 GLU A CA 1
ATOM 914 C C . GLU A 1 111 ? -5.957 -8.638 -14.969 1.00 87.94 111 GLU A C 1
ATOM 916 O O . GLU A 1 111 ? -6.909 -9.294 -14.542 1.00 87.94 111 GLU A O 1
ATOM 921 N N . GLY A 1 112 ? -6.081 -7.385 -15.408 1.00 87.06 112 GLY A N 1
ATOM 922 C CA . GLY A 1 112 ? -7.358 -6.667 -15.474 1.00 87.06 112 GLY A CA 1
ATOM 923 C C . GLY A 1 112 ? -7.928 -6.169 -14.138 1.00 87.06 112 GLY A C 1
ATOM 924 O O . GLY A 1 112 ? -8.964 -5.510 -14.146 1.00 87.06 112 GLY A O 1
ATOM 925 N N . GLU A 1 113 ? -7.290 -6.436 -12.990 1.00 90.06 113 GLU A N 1
ATOM 926 C CA . GLU A 1 113 ? -7.795 -5.963 -11.689 1.00 90.06 113 GLU A CA 1
ATOM 927 C C . GLU A 1 113 ? -7.353 -4.536 -11.339 1.00 90.06 113 GLU A C 1
ATOM 929 O O . GLU A 1 113 ? -7.974 -3.917 -10.480 1.00 90.06 113 GLU A O 1
ATOM 934 N N . HIS A 1 114 ? -6.299 -4.013 -11.970 1.00 89.56 114 HIS A N 1
ATOM 935 C CA . HIS A 1 114 ? -5.775 -2.666 -11.738 1.00 89.56 114 HIS A CA 1
ATOM 936 C C . HIS A 1 114 ? -5.419 -2.000 -13.082 1.00 89.56 114 HIS A C 1
ATOM 938 O O . HIS A 1 114 ? -4.878 -2.673 -13.960 1.00 89.56 114 HIS A O 1
ATOM 944 N N . PRO A 1 115 ? -5.695 -0.695 -13.275 1.00 85.56 115 PRO A N 1
ATOM 945 C CA . PRO A 1 115 ? -5.611 -0.050 -14.591 1.00 85.56 115 PRO A CA 1
ATOM 946 C C . PRO A 1 115 ? -4.179 0.111 -15.108 1.00 85.56 115 PRO A C 1
ATOM 948 O O . PRO A 1 115 ? -3.969 0.175 -16.311 1.00 85.56 115 PRO A O 1
ATOM 951 N N . TYR A 1 116 ? -3.199 0.159 -14.204 1.00 79.94 116 TYR A N 1
ATOM 952 C CA . TYR A 1 116 ? -1.802 0.467 -14.538 1.00 79.94 116 TYR A CA 1
ATOM 953 C C . TYR A 1 116 ? -0.878 -0.755 -14.455 1.00 79.94 116 TYR A C 1
ATOM 955 O O . TYR A 1 116 ? 0.323 -0.613 -14.262 1.00 79.94 116 TYR A O 1
ATOM 963 N N . GLY A 1 117 ? -1.425 -1.973 -14.513 1.00 85.06 117 GLY A N 1
ATOM 964 C CA . GLY A 1 117 ? -0.649 -3.215 -14.463 1.00 85.06 117 GLY A CA 1
ATOM 965 C C . GLY A 1 117 ? -0.903 -4.036 -13.205 1.00 85.06 117 GLY A C 1
ATOM 966 O O . GLY A 1 117 ? -2.033 -4.144 -12.742 1.00 85.06 117 GLY A O 1
ATOM 967 N N . ARG A 1 118 ? 0.147 -4.662 -12.663 1.00 90.94 118 ARG A N 1
ATOM 968 C CA . ARG A 1 118 ? 0.025 -5.690 -11.614 1.00 90.94 118 ARG A CA 1
ATOM 969 C C . ARG A 1 118 ? 0.839 -5.313 -10.375 1.00 90.94 118 ARG A C 1
ATOM 971 O O . ARG A 1 118 ? 1.901 -5.916 -10.158 1.00 90.94 118 ARG A O 1
ATOM 978 N N . PRO A 1 119 ? 0.383 -4.311 -9.596 1.00 92.25 119 PRO A N 1
ATOM 979 C CA . PRO A 1 119 ? 1.075 -3.904 -8.380 1.00 92.25 119 PRO A CA 1
ATOM 980 C C . PRO A 1 119 ? 1.139 -5.040 -7.357 1.00 92.25 119 PRO A C 1
ATOM 982 O O . PRO A 1 119 ? 0.426 -6.046 -7.461 1.00 92.25 119 PRO A O 1
ATOM 985 N N . LEU A 1 120 ? 2.017 -4.883 -6.372 1.00 94.88 120 LEU A N 1
ATOM 986 C CA . LEU A 1 120 ? 2.138 -5.783 -5.231 1.00 94.88 120 LEU A CA 1
ATOM 987 C C . LEU A 1 120 ? 1.594 -5.088 -3.979 1.00 94.88 120 LEU A C 1
ATOM 989 O O . LEU A 1 120 ? 2.235 -4.186 -3.446 1.00 94.88 120 LEU A O 1
ATOM 993 N N . SER A 1 121 ? 0.433 -5.514 -3.492 1.00 96.88 121 SER A N 1
ATOM 994 C CA . SER A 1 121 ? -0.056 -5.076 -2.183 1.00 96.88 121 SER A CA 1
ATOM 995 C C . SER A 1 121 ? 0.700 -5.843 -1.101 1.00 96.88 121 SER A C 1
ATOM 997 O O . SER A 1 121 ? 0.672 -7.073 -1.088 1.00 96.88 121 SER A O 1
ATOM 999 N N . VAL A 1 122 ? 1.378 -5.131 -0.204 1.00 97.94 122 VAL A N 1
ATOM 1000 C CA . VAL A 1 122 ? 2.096 -5.693 0.948 1.00 97.94 122 VAL A CA 1
ATOM 1001 C C . VAL A 1 122 ? 1.325 -5.307 2.203 1.00 97.94 122 VAL A C 1
ATOM 1003 O O . VAL A 1 122 ? 1.329 -4.151 2.615 1.00 97.94 122 VAL A O 1
ATOM 1006 N N . TYR A 1 123 ? 0.626 -6.259 2.809 1.00 98.50 123 TYR A N 1
ATOM 1007 C CA . TYR A 1 123 ? -0.221 -5.999 3.967 1.00 98.50 123 TYR A CA 1
ATOM 1008 C C . TYR A 1 123 ? 0.633 -5.909 5.223 1.00 98.50 123 TYR A C 1
ATOM 1010 O O . TYR A 1 123 ? 1.224 -6.899 5.650 1.00 98.50 123 TYR A O 1
ATOM 1018 N N . VAL A 1 124 ? 0.687 -4.727 5.825 1.00 98.44 124 VAL A N 1
ATOM 1019 C CA . VAL A 1 124 ? 1.537 -4.438 6.983 1.00 98.44 124 VAL A CA 1
ATOM 1020 C C . VAL A 1 124 ? 0.679 -4.189 8.211 1.00 98.44 124 VAL A C 1
ATOM 1022 O O . VAL A 1 124 ? -0.225 -3.358 8.186 1.00 98.44 124 VAL A O 1
ATOM 1025 N N . LEU A 1 125 ? 0.947 -4.911 9.297 1.00 98.38 125 LEU A N 1
ATOM 1026 C CA . LEU A 1 125 ? 0.315 -4.636 10.579 1.00 98.38 125 LEU A CA 1
ATOM 1027 C C . LEU A 1 125 ? 0.908 -3.351 11.155 1.00 98.38 125 LEU A C 1
ATOM 1029 O O . LEU A 1 125 ? 2.125 -3.231 11.327 1.00 98.38 125 LEU A O 1
ATOM 1033 N N . CYS A 1 126 ? 0.033 -2.407 11.482 1.00 98.50 126 CYS A N 1
ATOM 1034 C CA . CYS A 1 126 ? 0.415 -1.110 12.012 1.00 98.50 126 CYS A CA 1
ATOM 1035 C C . CYS A 1 126 ? -0.310 -0.794 13.321 1.00 98.50 126 CYS A C 1
ATOM 1037 O O . CYS A 1 126 ? -1.499 -1.072 13.487 1.00 98.50 126 CYS A O 1
ATOM 1039 N N . GLU A 1 127 ? 0.408 -0.139 14.230 1.00 97.94 127 GLU A N 1
ATOM 1040 C CA . GLU A 1 127 ? -0.139 0.426 15.461 1.00 97.94 127 GLU A CA 1
ATOM 1041 C C . GLU A 1 127 ? -0.266 1.952 15.320 1.00 97.94 127 GLU A C 1
ATOM 1043 O O . GLU A 1 127 ? 0.734 2.626 15.055 1.00 97.94 127 GLU A O 1
ATOM 1048 N N . PRO A 1 128 ? -1.466 2.536 15.475 1.00 97.62 128 PRO A N 1
ATOM 1049 C CA . PRO A 1 128 ? -1.634 3.980 15.395 1.00 97.62 128 PRO A CA 1
ATOM 1050 C C . PRO A 1 128 ? -0.990 4.666 16.606 1.00 97.62 128 PRO A C 1
ATOM 1052 O O . PRO A 1 128 ? -1.159 4.236 17.744 1.00 97.62 128 PRO A O 1
ATOM 1055 N N . ARG A 1 129 ? -0.297 5.790 16.382 1.00 97.06 129 ARG A N 1
ATOM 1056 C CA . ARG A 1 129 ? 0.315 6.599 17.458 1.00 97.06 129 ARG A CA 1
ATOM 1057 C C . ARG A 1 129 ? -0.699 7.452 18.234 1.00 97.06 129 ARG A C 1
ATOM 1059 O O . ARG A 1 129 ? -0.314 8.221 19.110 1.00 97.06 129 ARG A O 1
ATOM 1066 N N . LYS A 1 130 ? -1.989 7.339 17.905 1.00 95.06 130 LYS A N 1
ATOM 1067 C CA . LYS A 1 130 ? -3.104 8.029 18.562 1.00 95.06 130 LYS A CA 1
ATOM 1068 C C . LYS A 1 130 ? -4.327 7.122 18.653 1.00 95.06 130 LYS A C 1
ATOM 1070 O O . LYS A 1 130 ? -4.473 6.176 17.880 1.00 95.06 130 LYS A O 1
ATOM 1075 N N . THR A 1 131 ? -5.258 7.467 19.536 1.00 93.75 131 THR A N 1
ATOM 1076 C CA . THR A 1 131 ? -6.592 6.858 19.530 1.00 93.75 131 THR A CA 1
ATOM 1077 C C . THR A 1 131 ? -7.325 7.232 18.244 1.00 93.75 131 THR A C 1
ATOM 1079 O O . THR A 1 131 ? -7.578 8.409 17.980 1.00 93.75 131 THR A O 1
ATOM 1082 N N . VAL A 1 132 ? -7.693 6.228 17.448 1.00 94.81 132 VAL A N 1
ATOM 1083 C CA . VAL A 1 132 ? -8.414 6.428 16.185 1.00 94.81 132 VAL A CA 1
ATOM 1084 C C . VAL A 1 132 ? -9.901 6.640 16.469 1.00 94.81 132 VAL A C 1
ATOM 1086 O O . VAL A 1 132 ? -10.590 5.724 16.928 1.00 94.81 132 VAL A O 1
ATOM 1089 N N . ARG A 1 133 ? -10.389 7.852 16.183 1.00 92.69 133 ARG A N 1
ATOM 1090 C CA . ARG A 1 133 ? -11.815 8.203 16.207 1.00 92.69 133 ARG A CA 1
ATOM 1091 C C . ARG A 1 133 ? -12.412 7.965 14.827 1.00 92.69 133 ARG A C 1
ATOM 1093 O O . ARG A 1 133 ? -11.843 8.410 13.837 1.00 92.69 133 ARG A O 1
ATOM 1100 N N . GLU A 1 134 ? -13.536 7.264 14.770 1.00 94.81 134 GLU A N 1
ATOM 1101 C CA . GLU A 1 134 ? -14.215 6.995 13.503 1.00 94.81 134 GLU A CA 1
ATOM 1102 C C . GLU A 1 134 ? -14.913 8.248 12.972 1.00 94.81 134 GLU A C 1
ATOM 1104 O O . GLU A 1 134 ? -15.426 9.069 13.734 1.00 94.81 134 GLU A O 1
ATOM 1109 N N . THR A 1 135 ? -14.942 8.375 11.652 1.00 94.31 135 THR A N 1
ATOM 1110 C CA . THR A 1 135 ? -15.635 9.433 10.912 1.00 94.31 135 THR A CA 1
ATOM 1111 C C . THR A 1 135 ? -16.524 8.799 9.843 1.00 94.31 135 THR A C 1
ATOM 1113 O O . THR A 1 135 ? -16.619 7.574 9.740 1.00 94.31 135 THR A O 1
ATOM 1116 N N . ALA A 1 136 ? -17.203 9.605 9.022 1.00 91.12 136 ALA A N 1
ATOM 1117 C CA . ALA A 1 136 ? -17.930 9.083 7.863 1.00 91.12 136 ALA A CA 1
ATOM 1118 C C . ALA A 1 136 ? -17.005 8.314 6.895 1.00 91.12 136 ALA A C 1
ATOM 1120 O O . ALA A 1 136 ? -17.416 7.272 6.377 1.00 91.12 136 ALA A O 1
ATOM 1121 N N . ASP A 1 137 ? -15.756 8.772 6.770 1.00 93.25 137 ASP A N 1
ATOM 1122 C CA . ASP A 1 137 ? -14.767 8.330 5.781 1.00 93.25 137 ASP A CA 1
ATOM 1123 C C . ASP A 1 137 ? -13.587 7.553 6.393 1.00 93.25 137 ASP A C 1
ATOM 1125 O O . ASP A 1 137 ? -12.590 7.287 5.730 1.00 93.25 137 ASP A O 1
ATOM 1129 N N . MET A 1 138 ? -13.681 7.162 7.663 1.00 96.38 138 MET A N 1
ATOM 1130 C CA . MET A 1 138 ? -12.685 6.323 8.326 1.00 96.38 138 MET A CA 1
ATOM 1131 C C . MET A 1 138 ? -13.367 5.501 9.412 1.00 96.38 138 MET A C 1
ATOM 1133 O O . MET A 1 138 ? -13.788 6.043 10.434 1.00 96.38 138 MET A O 1
ATOM 1137 N N . LYS A 1 139 ? -13.515 4.195 9.179 1.00 96.94 139 LYS A N 1
ATOM 1138 C CA . LYS A 1 139 ? -14.318 3.313 10.038 1.00 96.94 139 LYS A CA 1
ATOM 1139 C C . LYS A 1 139 ? -13.654 1.971 10.255 1.00 96.94 139 LYS A C 1
ATOM 1141 O O . LYS A 1 139 ? -13.024 1.426 9.350 1.00 96.94 139 LYS A O 1
ATOM 1146 N N . PHE A 1 140 ? -13.849 1.422 11.442 1.00 96.44 140 PHE A N 1
ATOM 1147 C CA . PHE A 1 140 ? -13.534 0.043 11.749 1.00 96.44 140 PHE A CA 1
ATOM 1148 C C . PHE A 1 140 ? -14.691 -0.839 11.287 1.00 96.44 140 PHE A C 1
ATOM 1150 O O . PHE A 1 140 ? -15.837 -0.672 11.695 1.00 96.44 140 PHE A O 1
ATOM 1157 N N . TRP A 1 141 ? -14.384 -1.784 10.407 1.00 95.31 141 TRP A N 1
ATOM 1158 C CA . TRP A 1 141 ? -15.342 -2.757 9.905 1.00 95.31 141 TRP A CA 1
ATOM 1159 C C . TRP A 1 141 ? -15.048 -4.123 10.501 1.00 95.31 141 TRP A C 1
ATOM 1161 O O . TRP A 1 141 ? -13.902 -4.576 10.498 1.00 95.31 141 TRP A O 1
ATOM 1171 N N . ASP A 1 142 ? -16.089 -4.803 10.973 1.00 92.94 142 ASP A N 1
ATOM 1172 C CA . ASP A 1 142 ? -16.001 -6.214 11.335 1.00 92.94 142 ASP A CA 1
ATOM 1173 C C . ASP A 1 142 ? -15.567 -7.023 10.101 1.00 92.94 142 ASP A C 1
ATOM 1175 O O . ASP A 1 142 ? -16.177 -6.925 9.031 1.00 92.94 142 ASP A O 1
ATOM 1179 N N . ALA A 1 143 ? -14.514 -7.834 10.238 1.00 91.88 143 ALA A N 1
ATOM 1180 C CA . ALA A 1 143 ? -13.995 -8.664 9.152 1.00 91.88 143 ALA A CA 1
ATOM 1181 C C . ALA A 1 143 ? -15.018 -9.680 8.596 1.00 91.88 143 ALA A C 1
ATOM 1183 O O . ALA A 1 143 ? -14.873 -10.152 7.463 1.00 91.88 143 ALA A O 1
ATOM 1184 N N . SER A 1 144 ? -16.057 -10.009 9.371 1.00 89.38 144 SER A N 1
ATOM 1185 C CA . SER A 1 144 ? -17.197 -10.831 8.949 1.00 89.38 144 SER A CA 1
ATOM 1186 C C . SER A 1 144 ? -18.302 -10.031 8.246 1.00 89.38 144 SER A C 1
ATOM 1188 O O . SER A 1 144 ? -19.119 -10.607 7.527 1.00 89.38 144 SER A O 1
ATOM 1190 N N . ARG A 1 145 ? -18.316 -8.698 8.389 1.00 92.62 145 ARG A N 1
ATOM 1191 C CA . ARG A 1 145 ? -19.355 -7.803 7.858 1.00 92.62 145 ARG A CA 1
ATOM 1192 C C . ARG A 1 145 ? -18.748 -6.597 7.141 1.00 92.62 145 ARG A C 1
ATOM 1194 O O . ARG A 1 145 ? -18.965 -5.450 7.516 1.00 92.62 145 ARG A O 1
ATOM 1201 N N . LEU A 1 146 ? -18.012 -6.876 6.070 1.00 95.00 146 LEU A N 1
ATOM 1202 C CA . LEU A 1 146 ? -17.351 -5.869 5.236 1.00 95.00 146 LEU A CA 1
ATOM 1203 C C . LEU A 1 146 ? -18.337 -5.035 4.390 1.00 95.00 146 LEU A C 1
ATOM 1205 O O . LEU A 1 146 ? -19.419 -5.518 4.034 1.00 95.00 146 LEU A O 1
ATOM 1209 N N . PRO A 1 147 ? -17.963 -3.802 3.993 1.00 95.88 147 PRO A N 1
ATOM 1210 C CA . PRO A 1 147 ? -18.788 -2.974 3.117 1.00 95.88 147 PRO A CA 1
ATOM 1211 C C . PRO A 1 147 ? -18.956 -3.630 1.747 1.00 95.88 147 PRO A C 1
ATOM 1213 O O . PRO A 1 147 ? -18.010 -4.211 1.215 1.00 95.88 147 PRO A O 1
ATOM 1216 N N . ARG A 1 148 ? -20.140 -3.486 1.128 1.00 95.38 148 ARG A N 1
ATOM 1217 C CA . ARG A 1 148 ? -20.448 -4.086 -0.188 1.00 95.38 148 ARG A CA 1
ATOM 1218 C C . ARG A 1 148 ? -19.508 -3.611 -1.301 1.00 95.38 148 ARG A C 1
ATOM 1220 O O . ARG A 1 148 ? -19.065 -4.446 -2.085 1.00 95.38 148 ARG A O 1
ATOM 1227 N N . LYS A 1 149 ? -19.192 -2.314 -1.352 1.00 96.56 149 LYS A N 1
ATOM 1228 C CA . LYS A 1 149 ? -18.233 -1.724 -2.300 1.00 96.56 149 LYS A CA 1
ATOM 1229 C C . LYS A 1 149 ? -16.856 -1.669 -1.646 1.00 96.56 149 LYS A C 1
ATOM 1231 O O . LYS A 1 149 ? -16.595 -0.770 -0.854 1.00 96.56 149 LYS A O 1
ATOM 1236 N N . MET A 1 150 ? -16.009 -2.646 -1.943 1.00 96.81 150 MET A N 1
ATOM 1237 C CA . MET A 1 150 ? -14.646 -2.732 -1.423 1.00 96.81 150 MET A CA 1
ATOM 1238 C C . MET A 1 150 ? -13.707 -3.200 -2.528 1.00 96.81 150 MET A C 1
ATOM 1240 O O . MET A 1 150 ? -14.111 -4.027 -3.345 1.00 96.81 150 MET A O 1
ATOM 1244 N N . ILE A 1 151 ? -12.473 -2.699 -2.545 1.00 96.19 151 ILE A N 1
ATOM 1245 C CA . ILE A 1 151 ? -11.439 -3.178 -3.465 1.00 96.19 151 ILE A CA 1
ATO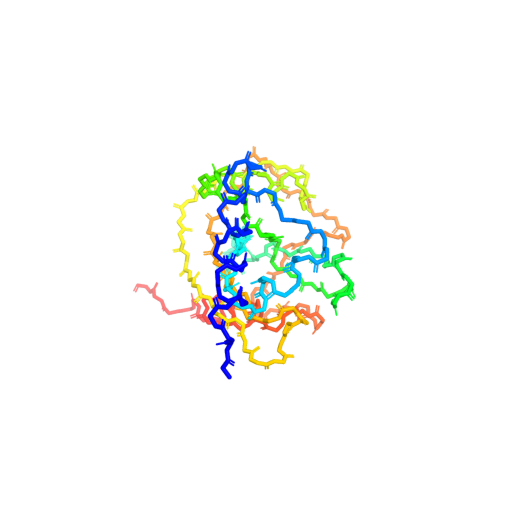M 1246 C C . ILE A 1 151 ? -11.259 -4.698 -3.304 1.00 96.19 151 ILE A C 1
ATOM 1248 O O . ILE A 1 151 ? -11.037 -5.208 -2.201 1.00 96.19 151 ILE A O 1
ATOM 1252 N N . THR A 1 152 ? -11.354 -5.427 -4.420 1.00 94.69 152 THR A N 1
ATOM 1253 C CA . THR A 1 152 ? -11.444 -6.895 -4.442 1.00 94.69 152 THR A CA 1
ATOM 1254 C C . THR A 1 152 ? -10.253 -7.578 -3.776 1.00 94.69 152 THR A C 1
ATOM 1256 O O . THR A 1 152 ? -10.452 -8.498 -2.982 1.00 94.69 152 THR A O 1
ATOM 1259 N N . ILE A 1 153 ? -9.019 -7.134 -4.042 1.00 95.81 153 ILE A N 1
ATOM 1260 C CA . ILE A 1 153 ? -7.826 -7.760 -3.456 1.00 95.81 153 ILE A CA 1
ATOM 1261 C C . ILE A 1 153 ? -7.783 -7.594 -1.930 1.00 95.81 153 ILE A C 1
ATOM 1263 O O . ILE A 1 153 ? -7.535 -8.567 -1.224 1.00 95.81 153 ILE A O 1
ATOM 1267 N N . HIS A 1 154 ? -8.188 -6.431 -1.410 1.00 97.12 154 HIS A N 1
ATOM 1268 C CA . HIS A 1 154 ? -8.270 -6.180 0.033 1.00 97.12 154 HIS A CA 1
ATOM 1269 C C . HIS A 1 154 ? -9.323 -7.065 0.693 1.00 97.12 154 HIS A C 1
ATOM 1271 O O . HIS A 1 154 ? -9.088 -7.631 1.761 1.00 97.12 154 HIS A O 1
ATOM 1277 N N . ARG A 1 155 ? -10.474 -7.258 0.035 1.00 96.06 155 ARG A N 1
ATOM 1278 C CA . ARG A 1 155 ? -11.489 -8.198 0.519 1.00 96.06 155 ARG A CA 1
ATOM 1279 C C . ARG A 1 155 ? -10.948 -9.631 0.574 1.00 96.06 155 ARG A C 1
ATOM 1281 O O . ARG A 1 155 ? -11.213 -10.324 1.553 1.00 96.06 155 ARG A O 1
ATOM 1288 N N . ARG A 1 156 ? -10.193 -10.077 -0.440 1.00 95.62 156 ARG A N 1
ATOM 1289 C CA . ARG A 1 156 ? -9.565 -11.414 -0.448 1.00 95.62 156 ARG A CA 1
ATOM 1290 C C . ARG A 1 156 ? -8.580 -11.581 0.705 1.00 95.62 156 ARG A C 1
ATOM 1292 O O . ARG A 1 156 ? -8.634 -12.604 1.386 1.00 95.62 156 ARG A O 1
ATOM 1299 N N . PHE A 1 157 ? -7.728 -10.586 0.942 1.00 96.81 157 PHE A N 1
ATOM 1300 C CA . PHE A 1 157 ? -6.808 -10.586 2.075 1.00 96.81 157 PHE A CA 1
ATOM 1301 C C . PHE A 1 157 ? -7.559 -10.718 3.408 1.00 96.81 157 PHE A C 1
ATOM 1303 O O . PHE A 1 157 ? -7.258 -11.617 4.194 1.00 96.81 157 PHE A O 1
ATOM 1310 N N . ILE A 1 158 ? -8.595 -9.903 3.641 1.00 95.44 158 ILE A N 1
ATOM 1311 C CA . ILE A 1 158 ? -9.358 -9.955 4.899 1.00 95.44 158 ILE A CA 1
ATOM 1312 C C . ILE A 1 158 ? -10.063 -11.303 5.072 1.00 95.44 158 ILE A C 1
ATOM 1314 O O . ILE A 1 158 ? -10.029 -11.884 6.161 1.00 95.44 158 ILE A O 1
ATOM 1318 N N . ALA A 1 159 ? -10.660 -11.829 3.999 1.00 93.00 159 ALA A N 1
ATOM 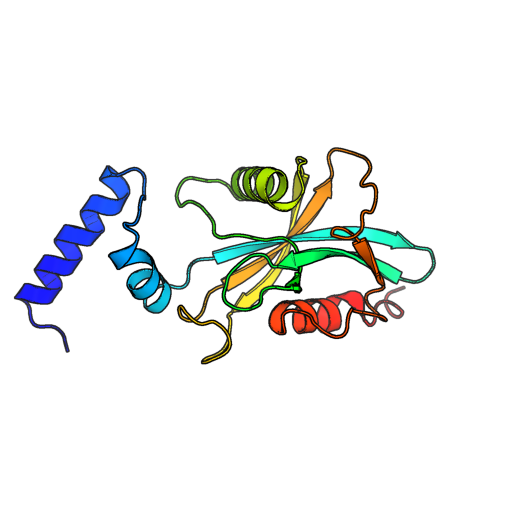1319 C CA . ALA A 1 159 ? -11.319 -13.130 4.015 1.00 93.00 159 ALA A CA 1
ATOM 1320 C C . ALA A 1 159 ? -10.353 -14.252 4.444 1.00 93.00 159 ALA A C 1
ATOM 1322 O O . ALA A 1 159 ? -10.705 -15.095 5.269 1.00 93.00 159 ALA A O 1
ATOM 1323 N N . ARG A 1 160 ? -9.116 -14.220 3.931 1.00 93.25 160 ARG A N 1
ATOM 1324 C CA . ARG A 1 160 ? -8.067 -15.214 4.210 1.00 93.25 160 ARG A CA 1
ATOM 1325 C C . ARG A 1 160 ? -7.553 -15.152 5.654 1.00 93.25 160 ARG A C 1
ATOM 1327 O O . ARG A 1 160 ? -7.308 -16.198 6.246 1.00 93.25 160 ARG A O 1
ATOM 1334 N N . HIS A 1 161 ? -7.427 -13.957 6.238 1.00 92.38 161 HIS A N 1
ATOM 1335 C CA . HIS A 1 161 ? -6.719 -13.773 7.518 1.00 92.38 161 HIS A CA 1
ATOM 1336 C C . HIS A 1 161 ? -7.618 -13.575 8.740 1.00 92.38 161 HIS A C 1
ATOM 1338 O O . HIS A 1 161 ? -7.197 -13.874 9.866 1.00 92.38 161 HIS A O 1
ATOM 1344 N N . PHE A 1 162 ? -8.838 -13.069 8.542 1.00 88.94 162 PHE A N 1
ATOM 1345 C CA . PHE A 1 162 ? -9.669 -12.571 9.641 1.00 88.94 162 PHE A CA 1
ATOM 1346 C C . PHE A 1 162 ? -11.085 -13.154 9.683 1.00 88.94 162 PHE A C 1
ATOM 1348 O O . PHE A 1 162 ? -11.696 -13.139 10.747 1.00 88.94 162 PHE A O 1
ATOM 1355 N N . HIS A 1 163 ? -11.588 -13.754 8.600 1.00 73.81 163 HIS A N 1
ATOM 1356 C CA . HIS A 1 163 ? -12.956 -14.295 8.555 1.00 73.81 163 HIS A CA 1
ATOM 1357 C C . HIS A 1 163 ? -13.148 -15.585 9.388 1.00 73.81 163 HIS A C 1
ATOM 1359 O O . HIS A 1 163 ? -14.279 -15.980 9.638 1.00 73.81 163 HIS A O 1
ATOM 1365 N N . ASN A 1 164 ? -12.063 -16.230 9.859 1.00 57.62 164 ASN A N 1
ATOM 1366 C CA . ASN A 1 164 ? -12.110 -17.567 10.482 1.00 57.62 164 ASN A CA 1
ATOM 1367 C C . ASN A 1 164 ? -11.315 -17.753 11.794 1.00 57.62 164 ASN A C 1
ATOM 1369 O O . ASN A 1 164 ? -11.100 -18.889 12.225 1.00 57.62 164 ASN A O 1
ATOM 1373 N N . ARG A 1 165 ? -10.919 -16.695 12.517 1.00 53.78 165 ARG A N 1
ATOM 1374 C CA . ARG A 1 165 ? -10.181 -16.846 13.798 1.00 53.78 165 ARG A CA 1
ATOM 1375 C C . ARG A 1 165 ? -11.042 -17.301 15.000 1.00 53.78 165 ARG A C 1
ATOM 1377 O O . ARG A 1 165 ? -10.758 -16.949 16.137 1.00 53.78 165 ARG A O 1
ATOM 1384 N N . ARG A 1 166 ? -12.054 -18.151 14.774 1.00 45.19 166 ARG A N 1
ATOM 1385 C CA . ARG A 1 166 ? -12.699 -18.980 15.817 1.00 45.19 166 ARG A CA 1
ATOM 1386 C C . ARG A 1 166 ? -11.918 -20.266 16.140 1.00 45.19 166 ARG A C 1
ATOM 1388 O O . ARG A 1 166 ? -12.309 -20.997 17.042 1.00 45.19 166 ARG A O 1
ATOM 1395 N N . ARG A 1 167 ? -10.822 -20.563 15.432 1.00 38.44 167 ARG A N 1
ATOM 1396 C CA . ARG A 1 167 ? -10.017 -21.782 15.625 1.00 38.44 167 ARG A CA 1
ATOM 1397 C C . ARG A 1 167 ? -8.526 -21.472 15.651 1.00 38.44 167 ARG A C 1
ATOM 1399 O O . ARG A 1 167 ? -7.874 -21.517 14.617 1.00 38.44 167 ARG A O 1
ATOM 1406 N N . ARG A 1 168 ? -8.017 -21.143 16.830 1.00 38.50 168 ARG A N 1
ATOM 1407 C CA . ARG A 1 168 ? -6.646 -21.405 17.300 1.00 38.50 168 ARG A CA 1
ATOM 1408 C C . ARG A 1 168 ? -6.653 -21.027 18.781 1.00 38.50 168 ARG A C 1
ATOM 1410 O O . ARG A 1 168 ? -6.425 -19.874 19.134 1.00 38.50 168 ARG A O 1
ATOM 1417 N N . LYS A 1 169 ? -7.126 -21.983 19.584 1.00 35.00 169 LYS A N 1
ATOM 1418 C CA . LYS A 1 169 ? -6.719 -22.118 20.983 1.00 35.00 169 LYS A CA 1
ATOM 1419 C C . LYS A 1 169 ? -5.348 -22.776 20.983 1.00 35.00 169 LYS A C 1
ATOM 1421 O O . LYS A 1 169 ? -5.139 -23.603 20.065 1.00 35.00 169 LYS A O 1
#